Protein AF-A0ABD0RR43-F1 (afdb_monomer_lite)

InterPro domains:
  IPR001148 Alpha carbonic anhydrase domain [PF00194] (1-47)
  IPR001148 Alpha carbonic anhydrase domain [PS51144] (1-50)
  IPR036398 Alpha carbonic anhydrase domain superfamily [G3DSA:3.10.200.10] (1-50)
  IPR036398 Alpha carbonic anhydrase domain superfamily [SSF51069] (1-48)

Foldseek 3Di:
DDDDDDDPVPDDDDPVDDDDDDDDDPVQFDDWDDPVPDIDIDGDPPDPPD

Sequence (50 aa):
QSPIDIVPTQAQHDPSLKHLKLKYDPATAKGILNNGHSFQVDFADDDNS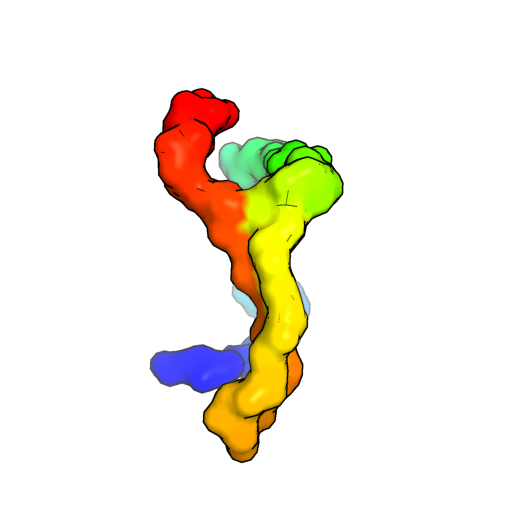S

S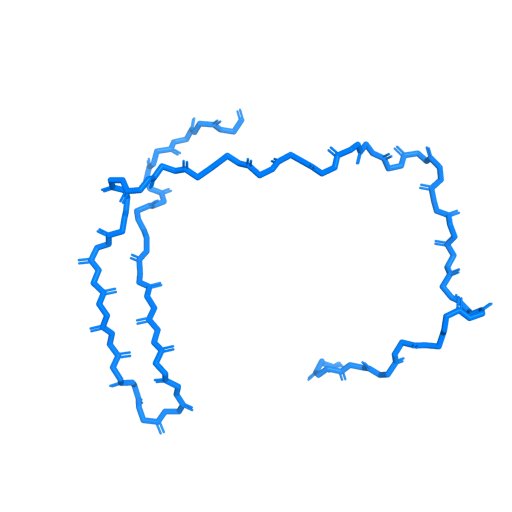tructure (mmCIF, N/CA/C/O backbone):
data_AF-A0ABD0RR43-F1
#
_entry.id   AF-A0ABD0RR43-F1
#
loop_
_atom_site.group_PDB
_atom_site.id
_atom_site.type_symbol
_atom_site.label_atom_id
_atom_site.label_alt_id
_atom_site.label_comp_id
_atom_site.label_asym_id
_atom_site.label_entity_id
_atom_site.label_seq_id
_atom_site.pdbx_PDB_ins_code
_atom_site.Cartn_x
_atom_site.Cartn_y
_atom_site.Cartn_z
_atom_site.occupancy
_atom_site.B_iso_or_equiv
_atom_site.auth_seq_id
_atom_site.auth_comp_id
_atom_site.auth_asym_id
_atom_site.auth_atom_id
_atom_site.pdbx_PDB_model_num
ATOM 1 N N . GLN A 1 1 ? 6.535 -10.450 18.172 1.00 95.31 1 GLN A N 1
ATOM 2 C CA . GLN A 1 1 ? 6.312 -11.091 16.861 1.00 95.31 1 GLN A CA 1
ATOM 3 C C . GLN A 1 1 ? 5.053 -10.473 16.265 1.00 95.31 1 GLN A C 1
ATOM 5 O O . GLN A 1 1 ? 4.126 -10.244 17.028 1.00 95.31 1 GLN A O 1
ATOM 10 N N . SER A 1 2 ? 5.036 -10.187 14.964 1.00 97.31 2 SER A N 1
ATOM 11 C CA . SER A 1 2 ? 3.822 -9.818 14.215 1.00 97.31 2 SER A CA 1
ATOM 12 C C . SER A 1 2 ? 3.380 -11.009 13.346 1.00 97.31 2 SER A C 1
ATOM 14 O O . SER A 1 2 ? 4.229 -11.856 13.045 1.00 97.31 2 SER A O 1
ATOM 16 N N . PRO A 1 3 ? 2.109 -11.090 12.907 1.00 97.00 3 PRO A N 1
ATOM 17 C CA . PRO A 1 3 ? 0.981 -10.199 13.225 1.00 97.00 3 PRO A CA 1
ATOM 18 C C . PRO A 1 3 ? 0.444 -10.378 14.662 1.00 97.00 3 PRO A C 1
ATOM 20 O O . PRO A 1 3 ? 0.868 -11.290 15.368 1.00 97.00 3 PRO A O 1
ATOM 23 N N . ILE A 1 4 ? -0.483 -9.504 15.079 1.00 97.62 4 ILE A N 1
ATOM 24 C CA . ILE A 1 4 ? -1.274 -9.631 16.318 1.00 97.62 4 ILE A CA 1
ATOM 25 C C . ILE A 1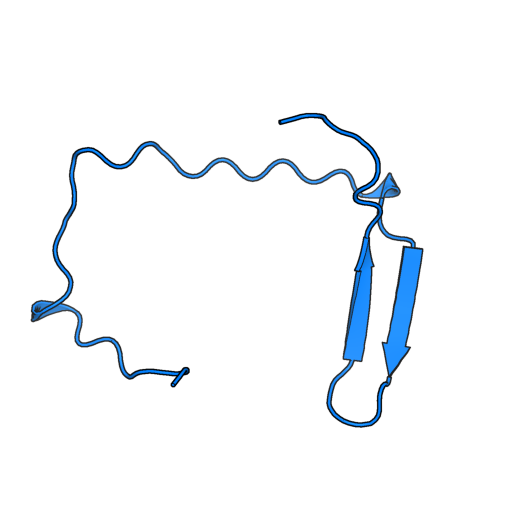 4 ? -2.767 -9.469 16.015 1.00 97.62 4 ILE A C 1
ATOM 27 O O . ILE A 1 4 ? -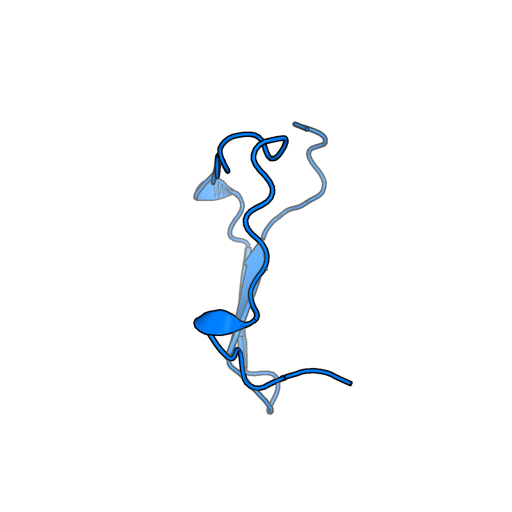3.126 -8.847 15.015 1.00 97.62 4 ILE A O 1
ATOM 31 N N . ASP A 1 5 ? -3.619 -9.991 16.896 1.00 97.94 5 ASP A N 1
ATOM 32 C CA . ASP A 1 5 ? -5.053 -9.704 16.878 1.00 97.94 5 ASP A CA 1
ATOM 33 C C . ASP A 1 5 ? -5.323 -8.345 17.540 1.00 97.94 5 ASP A C 1
ATOM 35 O O . ASP A 1 5 ? -4.917 -8.105 18.681 1.00 97.94 5 ASP A O 1
ATOM 39 N N . ILE A 1 6 ? -5.968 -7.432 16.816 1.00 97.75 6 ILE A N 1
ATOM 40 C CA . ILE A 1 6 ? -6.301 -6.106 17.337 1.00 97.75 6 ILE A CA 1
ATOM 41 C C . ILE A 1 6 ? -7.670 -6.200 18.000 1.00 97.75 6 ILE A C 1
ATOM 43 O O . ILE A 1 6 ? -8.685 -6.280 17.315 1.00 97.75 6 ILE A O 1
ATOM 47 N N . VAL A 1 7 ? -7.705 -6.108 19.330 1.00 98.25 7 VAL A N 1
ATOM 48 C CA . VAL A 1 7 ? -8.953 -6.011 20.097 1.00 98.25 7 VAL A CA 1
ATOM 49 C C . VAL A 1 7 ? -9.395 -4.539 20.138 1.00 98.25 7 VAL A C 1
ATOM 51 O O . VAL A 1 7 ? -8.773 -3.752 20.857 1.00 98.25 7 VAL A O 1
ATOM 54 N N . PRO A 1 8 ? -10.459 -4.117 19.418 1.00 97.75 8 PRO A N 1
ATOM 55 C CA . PRO A 1 8 ? -10.764 -2.691 19.243 1.00 97.75 8 PRO A CA 1
ATOM 56 C C . PRO A 1 8 ? -11.055 -1.945 20.549 1.00 97.75 8 PRO A C 1
ATOM 58 O O . PRO A 1 8 ? -10.758 -0.763 20.663 1.00 97.75 8 PRO A O 1
ATOM 61 N N . THR A 1 9 ? -11.591 -2.635 21.558 1.00 97.88 9 THR A N 1
ATOM 62 C CA . THR A 1 9 ? -11.875 -2.063 22.886 1.00 97.88 9 THR A CA 1
ATOM 63 C C . THR A 1 9 ? -10.625 -1.823 23.732 1.00 97.88 9 THR A C 1
ATOM 65 O O . THR A 1 9 ? -10.697 -1.109 24.727 1.00 97.88 9 THR A O 1
ATOM 68 N N . GLN A 1 10 ? -9.490 -2.417 23.356 1.00 98.12 10 GLN A N 1
ATOM 69 C CA . GLN A 1 10 ? -8.198 -2.248 24.023 1.00 98.12 10 GLN A CA 1
ATOM 70 C C . GLN A 1 10 ? -7.263 -1.313 23.246 1.00 98.12 10 GLN A C 1
ATOM 72 O O . GLN A 1 10 ? -6.240 -0.885 23.783 1.00 98.12 10 GLN A O 1
ATOM 77 N N . ALA A 1 11 ? -7.603 -0.974 21.997 1.00 97.94 11 ALA A N 1
ATOM 78 C CA . ALA A 1 11 ? -6.882 0.028 21.228 1.00 97.94 11 ALA A CA 1
ATOM 79 C C . ALA A 1 11 ? -7.047 1.405 21.891 1.00 97.94 11 ALA A C 1
ATOM 81 O O . ALA A 1 11 ? -8.162 1.885 22.098 1.00 97.94 11 ALA A O 1
ATOM 82 N N . GLN A 1 12 ? -5.930 2.043 22.242 1.00 98.12 12 GLN A N 1
ATOM 83 C CA . GLN A 1 12 ? -5.944 3.352 22.889 1.00 98.12 12 GLN A CA 1
ATOM 84 C C . GLN A 1 12 ? -5.999 4.455 21.833 1.00 98.12 12 GLN A C 1
ATOM 86 O O . GLN A 1 12 ? -5.158 4.509 20.937 1.00 98.12 12 GLN A O 1
ATOM 91 N N . HIS A 1 13 ? -6.985 5.345 21.947 1.00 97.25 13 HIS A N 1
ATOM 92 C CA . HIS A 1 13 ? -7.008 6.563 21.149 1.00 97.25 13 HIS A CA 1
ATOM 93 C C . HIS A 1 13 ? -5.907 7.506 21.634 1.00 97.25 13 HIS A C 1
ATOM 95 O O . HIS A 1 13 ? -5.940 7.962 22.777 1.00 97.25 13 HIS A O 1
ATOM 101 N N . ASP A 1 14 ? -4.963 7.815 20.751 1.00 97.81 14 ASP A N 1
ATOM 102 C CA . ASP A 1 14 ? -3.946 8.833 20.980 1.00 97.81 14 ASP A CA 1
ATOM 103 C C . ASP A 1 14 ? -4.316 10.115 20.205 1.00 97.81 14 ASP A C 1
ATOM 105 O O . ASP A 1 14 ? -4.070 10.198 18.998 1.00 97.81 14 ASP A O 1
ATOM 109 N N . PRO A 1 15 ? -4.912 11.128 20.871 1.00 96.62 15 PRO A N 1
ATOM 110 C CA . PRO A 1 15 ? -5.326 12.376 20.228 1.00 96.62 15 PRO A CA 1
ATOM 111 C C . PRO A 1 15 ? -4.148 13.257 19.788 1.00 96.62 15 PRO A C 1
ATOM 113 O O . PRO A 1 15 ? -4.364 14.263 19.113 1.00 96.62 15 PRO A O 1
ATOM 116 N N . SER A 1 16 ? -2.914 12.933 20.192 1.00 97.88 16 SER A N 1
ATOM 117 C CA . SER A 1 16 ? -1.722 13.680 19.783 1.00 97.88 16 SER A CA 1
ATOM 118 C C . SER A 1 16 ? -1.228 13.287 18.386 1.00 97.88 16 SER A C 1
ATOM 120 O O . SER A 1 16 ? -0.447 14.026 17.775 1.00 97.88 16 SER A O 1
ATOM 122 N N . LEU A 1 17 ? -1.705 12.154 17.852 1.00 97.44 17 LEU A N 1
ATOM 123 C CA . LEU A 1 17 ? -1.367 11.698 16.511 1.00 97.44 17 LEU A CA 1
ATOM 124 C C . LEU A 1 17 ? -1.871 12.689 15.457 1.00 97.44 17 LEU A C 1
ATOM 126 O O . LEU A 1 17 ? -3.045 13.055 15.400 1.00 97.44 17 LEU A O 1
ATOM 130 N N . LYS A 1 18 ? -0.963 13.106 14.573 1.00 96.81 18 LYS A N 1
ATOM 131 C CA . LYS A 1 18 ? -1.307 13.921 13.404 1.00 96.81 18 LYS A CA 1
ATOM 132 C C . LYS A 1 18 ? -2.015 13.065 12.353 1.00 96.81 18 LYS A C 1
ATOM 134 O O . LYS A 1 18 ? -1.837 11.851 12.292 1.00 96.81 18 LYS A O 1
ATOM 139 N N . HIS A 1 19 ? -2.751 13.726 11.463 1.00 96.00 19 HIS A N 1
ATOM 140 C CA . HIS A 1 19 ? -3.344 13.077 10.297 1.00 96.00 19 HIS A CA 1
ATOM 141 C C . HIS A 1 19 ? -2.279 12.365 9.454 1.00 96.00 19 HIS A C 1
ATOM 143 O O . HIS A 1 19 ? -1.274 12.968 9.067 1.00 96.00 19 HIS A O 1
ATOM 149 N N . LEU A 1 20 ? -2.539 11.102 9.120 1.00 96.00 20 LEU A N 1
ATOM 150 C CA . LEU A 1 20 ? -1.725 10.349 8.176 1.00 96.00 20 LEU A CA 1
ATOM 151 C C . LEU A 1 20 ? -1.929 10.916 6.764 1.00 96.00 20 LEU A C 1
ATOM 153 O O . LEU A 1 20 ? -3.046 10.918 6.247 1.00 96.00 20 LEU A O 1
ATOM 157 N N . LYS A 1 21 ? -0.850 11.391 6.131 1.00 94.94 21 LYS A N 1
ATOM 158 C CA . LYS A 1 21 ? -0.862 11.879 4.745 1.00 94.94 21 LYS A CA 1
ATOM 159 C C . LYS A 1 21 ? 0.082 11.045 3.890 1.00 94.94 21 LYS A C 1
ATOM 161 O O . LYS A 1 21 ? 1.295 11.181 3.998 1.00 94.94 21 LYS A O 1
ATOM 166 N N . LEU A 1 22 ? -0.489 10.231 3.011 1.00 93.69 22 LEU A N 1
ATOM 167 C CA . LEU A 1 22 ? 0.258 9.456 2.025 1.00 93.69 22 LEU A CA 1
ATOM 168 C C . LEU A 1 22 ? 0.455 10.309 0.765 1.00 93.69 22 LEU A C 1
ATOM 170 O O . LEU A 1 22 ? -0.507 10.870 0.238 1.00 93.69 22 LEU A O 1
ATOM 174 N N . LYS A 1 23 ? 1.698 10.434 0.300 1.00 91.94 23 LYS A N 1
ATOM 175 C CA . LYS A 1 23 ? 2.050 11.077 -0.971 1.00 91.94 23 LYS A CA 1
ATOM 176 C C . LYS A 1 23 ? 2.786 10.048 -1.818 1.00 91.94 23 LYS A C 1
ATOM 178 O O . LYS A 1 23 ? 3.935 9.739 -1.532 1.00 91.94 23 LYS A O 1
ATOM 183 N N . TYR A 1 24 ? 2.106 9.507 -2.818 1.00 92.69 24 TYR A N 1
ATOM 184 C CA . TYR A 1 24 ? 2.701 8.554 -3.745 1.00 92.69 24 TYR A CA 1
ATOM 185 C C . TYR A 1 24 ? 3.014 9.243 -5.065 1.00 92.69 24 TYR A C 1
ATOM 187 O O . TYR A 1 24 ? 2.182 9.991 -5.579 1.00 92.69 24 TYR A O 1
ATOM 195 N N . ASP A 1 25 ? 4.189 8.953 -5.608 1.00 93.75 25 ASP A N 1
ATOM 196 C CA . ASP A 1 25 ? 4.538 9.270 -6.985 1.00 93.75 25 ASP A CA 1
ATOM 197 C C . ASP A 1 25 ? 4.481 7.974 -7.809 1.00 93.75 25 ASP A C 1
ATOM 199 O O . ASP A 1 25 ? 5.285 7.073 -7.580 1.00 93.75 25 ASP A O 1
ATOM 203 N N . PRO A 1 26 ? 3.539 7.832 -8.756 1.00 93.69 26 PRO A N 1
ATOM 204 C CA . PRO A 1 26 ? 3.469 6.653 -9.614 1.00 93.69 26 PRO A CA 1
ATOM 205 C C . PRO A 1 26 ? 4.749 6.399 -10.422 1.00 93.69 26 PRO A C 1
ATOM 207 O O . PRO A 1 26 ? 5.011 5.253 -10.784 1.00 93.69 26 PRO A O 1
ATOM 210 N N . ALA A 1 27 ? 5.543 7.439 -10.703 1.00 94.12 27 ALA A N 1
ATOM 211 C CA . ALA A 1 27 ? 6.783 7.313 -11.460 1.00 94.12 27 ALA A CA 1
ATOM 212 C C . ALA A 1 27 ? 7.894 6.587 -10.683 1.00 94.12 27 ALA A C 1
ATOM 214 O O . ALA A 1 27 ? 8.863 6.145 -11.297 1.00 94.12 27 ALA A O 1
ATOM 215 N N . THR A 1 28 ? 7.761 6.418 -9.361 1.00 95.00 28 THR A N 1
ATOM 216 C CA . THR A 1 28 ? 8.769 5.709 -8.561 1.00 95.00 28 THR A CA 1
ATOM 217 C C . THR A 1 28 ? 8.622 4.192 -8.619 1.00 95.00 28 THR A C 1
ATOM 219 O O . THR A 1 28 ? 9.536 3.501 -8.179 1.00 95.00 28 THR A O 1
ATOM 222 N N . ALA A 1 29 ? 7.539 3.640 -9.177 1.00 96.50 29 ALA A N 1
ATOM 223 C CA . ALA A 1 29 ? 7.386 2.193 -9.344 1.00 96.50 29 ALA A CA 1
ATOM 224 C C . ALA A 1 29 ? 8.430 1.632 -10.334 1.00 96.50 29 ALA A C 1
ATOM 226 O O . ALA A 1 29 ? 8.476 2.036 -11.495 1.00 96.50 29 ALA A O 1
ATOM 227 N N . LYS A 1 30 ? 9.260 0.678 -9.890 1.00 96.25 30 LYS A N 1
ATOM 228 C CA . LYS A 1 30 ? 10.398 0.132 -10.658 1.00 96.25 30 LYS A CA 1
ATOM 229 C C . LYS A 1 30 ? 10.118 -1.221 -11.308 1.00 96.25 30 LYS A C 1
ATOM 231 O O . LYS A 1 30 ? 10.591 -1.473 -12.414 1.00 96.25 30 LYS A O 1
ATOM 236 N N . GLY A 1 31 ? 9.382 -2.110 -10.644 1.00 96.75 31 GLY A N 1
ATOM 237 C CA . GLY A 1 31 ? 9.167 -3.463 -11.158 1.00 96.75 31 GLY A CA 1
ATOM 238 C C . GLY A 1 31 ? 8.263 -4.328 -10.291 1.00 96.75 31 GLY A C 1
ATOM 239 O O . GLY A 1 31 ? 7.931 -3.962 -9.166 1.00 96.75 31 GLY A O 1
ATOM 240 N N . ILE A 1 32 ? 7.871 -5.480 -10.843 1.00 98.00 32 ILE A N 1
ATOM 241 C CA . ILE A 1 32 ? 7.108 -6.529 -10.162 1.00 98.00 32 ILE A CA 1
ATOM 242 C C . ILE A 1 32 ? 7.913 -7.831 -10.160 1.00 98.00 32 ILE A C 1
ATOM 244 O O . ILE A 1 32 ? 8.428 -8.253 -11.197 1.00 98.00 32 ILE A O 1
ATOM 248 N N . LEU A 1 33 ? 8.010 -8.474 -8.998 1.00 98.00 33 LEU A N 1
ATOM 249 C CA . LEU A 1 33 ? 8.776 -9.701 -8.792 1.00 98.00 33 LEU A CA 1
ATOM 250 C C . LEU A 1 33 ? 7.926 -10.746 -8.070 1.00 98.00 33 LEU A C 1
ATOM 252 O O . LEU A 1 33 ? 7.269 -10.440 -7.081 1.00 98.00 33 LEU A O 1
ATOM 256 N N . ASN A 1 34 ? 7.992 -12.000 -8.517 1.00 98.00 34 ASN A N 1
ATOM 257 C CA . ASN A 1 34 ? 7.580 -13.147 -7.712 1.00 98.00 34 ASN A CA 1
ATOM 258 C C . ASN A 1 34 ? 8.824 -13.732 -7.030 1.00 98.00 34 ASN A C 1
ATOM 260 O O . ASN A 1 34 ? 9.715 -14.234 -7.713 1.00 98.00 34 ASN A O 1
ATOM 264 N N . ASN A 1 35 ? 8.888 -13.652 -5.701 1.00 97.06 35 ASN A N 1
ATOM 265 C CA . ASN A 1 35 ? 10.047 -14.094 -4.916 1.00 97.06 35 ASN A CA 1
ATOM 266 C C . ASN A 1 35 ? 9.885 -15.513 -4.326 1.00 97.06 35 ASN A C 1
ATOM 268 O O . ASN A 1 35 ? 10.716 -15.937 -3.528 1.00 97.06 35 ASN A O 1
ATOM 272 N N . GLY A 1 36 ? 8.816 -16.238 -4.681 1.00 98.31 36 GLY A N 1
ATOM 273 C CA . GLY A 1 36 ? 8.502 -17.569 -4.144 1.00 98.31 36 GLY A CA 1
ATOM 274 C C . GLY A 1 36 ? 7.740 -17.574 -2.810 1.00 98.31 36 GLY A C 1
ATOM 275 O O . GLY A 1 36 ? 7.319 -18.640 -2.364 1.00 98.31 36 GLY A O 1
ATOM 276 N N . HIS A 1 37 ? 7.510 -16.407 -2.201 1.00 97.81 37 HIS A N 1
ATOM 277 C CA . HIS A 1 37 ? 6.719 -16.228 -0.974 1.00 97.81 37 HIS A CA 1
ATOM 278 C C . HIS A 1 37 ? 5.527 -15.283 -1.177 1.00 97.81 37 HIS A C 1
ATOM 280 O O . HIS A 1 37 ? 4.450 -15.503 -0.625 1.00 97.81 37 HIS A O 1
ATOM 286 N N . SER A 1 38 ? 5.714 -14.244 -1.987 1.00 97.94 38 SER A N 1
ATOM 287 C CA . SER A 1 38 ? 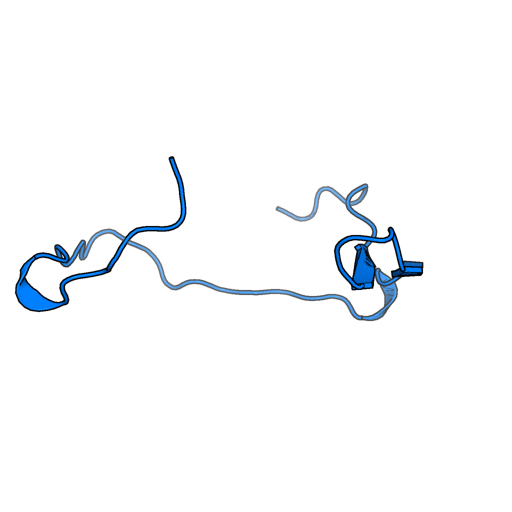4.709 -13.262 -2.386 1.00 97.94 38 SER A CA 1
ATOM 288 C C . SER A 1 38 ? 5.044 -12.688 -3.769 1.00 97.94 38 SER A C 1
ATOM 290 O O . SER A 1 38 ? 6.100 -12.967 -4.346 1.00 97.94 38 SER A O 1
ATOM 292 N N . PHE A 1 39 ? 4.141 -11.868 -4.311 1.00 98.12 39 PHE A N 1
ATOM 293 C CA . PHE A 1 39 ? 4.528 -10.895 -5.327 1.00 98.12 39 PHE A CA 1
ATOM 294 C C . PHE A 1 39 ? 4.877 -9.573 -4.636 1.00 98.12 39 PHE A C 1
ATOM 296 O O . PHE A 1 39 ? 4.209 -9.164 -3.686 1.00 98.12 39 PHE A O 1
ATOM 303 N N . GLN A 1 40 ? 5.931 -8.921 -5.107 1.00 98.19 40 GLN A N 1
ATOM 304 C CA . GLN A 1 40 ? 6.433 -7.653 -4.593 1.00 98.19 40 GLN A CA 1
ATOM 305 C C . GLN A 1 40 ? 6.446 -6.626 -5.723 1.00 98.19 40 GLN A C 1
ATOM 307 O O . GLN A 1 40 ? 6.702 -6.976 -6.876 1.00 98.19 40 GLN A O 1
ATOM 312 N N 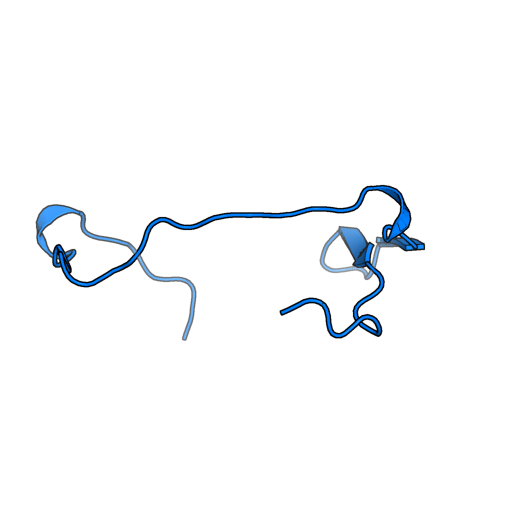. VAL A 1 41 ? 6.161 -5.371 -5.382 1.00 97.56 41 VAL A N 1
ATOM 313 C CA . VAL A 1 41 ? 6.350 -4.217 -6.262 1.00 97.56 41 VAL A CA 1
ATOM 314 C C . VAL A 1 41 ? 7.384 -3.313 -5.611 1.00 97.56 41 VAL A C 1
ATOM 316 O O . VAL A 1 41 ? 7.211 -2.928 -4.455 1.00 97.56 41 VAL A O 1
ATOM 319 N N . ASP A 1 42 ? 8.443 -2.992 -6.346 1.00 96.19 42 ASP A N 1
ATOM 320 C CA . ASP A 1 42 ? 9.534 -2.151 -5.855 1.00 96.19 42 ASP A CA 1
ATOM 321 C C . ASP A 1 42 ? 9.300 -0.686 -6.230 1.00 96.19 42 ASP A C 1
ATOM 323 O O . ASP A 1 42 ? 8.863 -0.392 -7.346 1.00 96.19 42 ASP A O 1
ATOM 327 N N . PHE A 1 43 ? 9.637 0.232 -5.322 1.00 95.94 43 PHE A N 1
ATOM 328 C CA . PHE A 1 43 ? 9.566 1.680 -5.532 1.00 95.94 43 PHE A CA 1
ATOM 329 C C . PHE A 1 43 ? 10.936 2.333 -5.281 1.00 95.94 43 PHE A C 1
ATOM 331 O O . PHE A 1 43 ? 11.733 1.824 -4.498 1.00 95.94 43 PHE A O 1
ATOM 338 N N . ALA A 1 44 ? 11.231 3.442 -5.961 1.00 94.81 44 ALA A N 1
ATOM 339 C CA . ALA A 1 44 ? 12.398 4.285 -5.696 1.00 94.81 44 ALA A CA 1
ATOM 340 C C . ALA A 1 44 ? 12.272 4.996 -4.338 1.00 94.81 44 ALA A C 1
ATOM 342 O O . ALA A 1 44 ? 11.229 5.589 -4.065 1.00 94.81 44 ALA A O 1
ATOM 343 N N . ASP A 1 45 ? 13.320 4.950 -3.515 1.00 89.25 45 ASP A N 1
ATOM 344 C CA . ASP A 1 45 ? 13.393 5.551 -2.174 1.00 89.25 45 ASP A CA 1
ATOM 345 C C . ASP A 1 45 ? 14.632 6.446 -1.979 1.00 89.25 45 ASP A C 1
ATOM 347 O O . ASP A 1 45 ? 14.955 6.861 -0.868 1.00 89.25 45 ASP A O 1
ATOM 351 N N . ASP A 1 46 ? 15.321 6.762 -3.072 1.00 84.56 46 ASP A N 1
ATOM 352 C CA . ASP A 1 46 ? 16.528 7.584 -3.124 1.00 84.56 46 ASP A CA 1
ATOM 353 C C . ASP A 1 46 ? 16.248 9.093 -3.039 1.00 84.56 46 ASP A C 1
ATOM 355 O O . ASP A 1 46 ? 17.172 9.880 -2.818 1.00 84.56 46 ASP A O 1
ATOM 359 N N . ASP A 1 47 ? 14.984 9.504 -3.158 1.00 74.25 47 ASP A N 1
ATOM 360 C CA . ASP A 1 47 ? 14.573 10.904 -3.095 1.00 74.25 47 ASP A CA 1
ATOM 361 C C . ASP A 1 47 ? 14.161 11.303 -1.663 1.00 74.25 47 ASP A C 1
ATOM 363 O O . ASP A 1 47 ? 13.123 10.887 -1.139 1.00 74.25 47 ASP A O 1
ATOM 367 N N . ASN A 1 48 ? 14.976 12.131 -1.000 1.00 65.69 48 ASN A N 1
ATOM 368 C CA . ASN A 1 48 ? 14.721 12.593 0.369 1.00 65.69 48 ASN A CA 1
ATOM 369 C C . ASN A 1 48 ? 13.679 13.729 0.391 1.00 65.69 48 ASN A C 1
ATOM 371 O O . ASN A 1 48 ? 14.010 14.889 0.633 1.00 65.69 48 ASN A O 1
ATOM 375 N N . SER A 1 49 ? 12.414 13.395 0.129 1.00 62.34 49 SER A N 1
ATOM 376 C CA . SER A 1 49 ? 11.286 14.344 0.080 1.00 62.34 49 SER A CA 1
ATOM 377 C C . SER A 1 49 ? 10.428 14.389 1.363 1.00 62.34 49 SER A C 1
ATOM 379 O O . SER A 1 49 ? 9.260 14.793 1.316 1.00 62.34 49 SER A O 1
ATOM 381 N N . SER A 1 50 ? 11.015 13.982 2.500 1.00 59.69 50 SER A N 1
ATOM 382 C CA . SER A 1 50 ? 10.370 13.912 3.829 1.00 59.69 50 SER A CA 1
ATOM 383 C C . SER A 1 50 ? 9.818 15.251 4.325 1.00 59.69 50 SER A C 1
ATOM 385 O O . SER A 1 50 ? 10.549 16.264 4.252 1.00 59.69 50 SER A O 1
#

pLDDT: mean 93.76, std 8.84, range [59.69, 98.31]

Radius of gyration: 16.82 Å; chains: 1; bounding box: 28×32×36 Å

Organism: Cirrhinus mrigala (NCBI:txid683832)

Secondary structure (DSSP, 8-state):
-------TTTPPP-TTPPPP-----GGGEEEEEE-SS-EEEEE-------